Protein AF-G8GHY7-F1 (afdb_monomer)

Secondary structure (DSSP, 8-state):
-----S-SSHHHHHHHHHHHHHHHSPPPP-----SHHHHIIIIISS--

Sequence (48 aa):
PVDYEGGRTKADIVARALDLFSESAPPPEILEILSEDIVKKTCEEHQL

Structure (mmCIF, N/CA/C/O backbone):
data_AF-G8GHY7-F1
#
_entry.id   AF-G8GHY7-F1
#
loop_
_atom_site.group_PDB
_atom_site.id
_atom_site.type_symbol
_atom_site.label_atom_id
_atom_site.label_alt_id
_atom_site.label_comp_id
_atom_site.label_asym_id
_atom_site.label_entity_id
_atom_site.label_seq_id
_atom_site.pdbx_PDB_ins_code
_atom_site.Cartn_x
_atom_site.Cartn_y
_atom_site.Cartn_z
_atom_site.occupancy
_atom_site.B_iso_or_equiv
_atom_site.auth_seq_id
_atom_site.auth_comp_id
_atom_site.auth_asym_id
_atom_site.auth_atom_id
_atom_site.pdbx_PDB_model_num
ATOM 1 N N . PRO A 1 1 ? 22.003 5.118 -11.089 1.00 75.38 1 PRO A N 1
ATOM 2 C CA . PRO A 1 1 ? 20.652 4.914 -11.667 1.00 75.38 1 PRO A CA 1
ATOM 3 C C . PRO A 1 1 ? 20.543 3.468 -12.139 1.00 75.38 1 PRO A C 1
ATOM 5 O O . PRO A 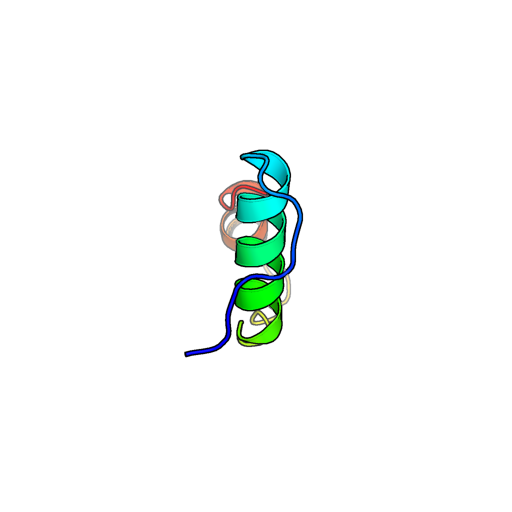1 1 ? 21.504 2.986 -12.727 1.00 75.38 1 PRO A O 1
ATOM 8 N N . VAL A 1 2 ? 19.463 2.767 -11.797 1.00 79.88 2 VAL A N 1
ATOM 9 C CA . VAL A 1 2 ? 19.213 1.422 -12.330 1.00 79.88 2 VAL A CA 1
ATOM 10 C C . VAL A 1 2 ? 18.347 1.599 -13.567 1.00 79.88 2 VAL A C 1
ATOM 12 O O . VAL A 1 2 ? 17.296 2.235 -13.480 1.00 79.88 2 VAL A O 1
ATOM 15 N N . ASP A 1 3 ? 18.812 1.085 -14.699 1.00 84.19 3 ASP A N 1
ATOM 16 C CA . ASP A 1 3 ? 18.061 1.157 -15.946 1.00 84.19 3 ASP A CA 1
ATOM 17 C C . ASP A 1 3 ? 16.857 0.205 -15.903 1.00 84.19 3 ASP A C 1
ATOM 19 O O . ASP A 1 3 ? 16.869 -0.841 -15.248 1.00 84.19 3 ASP A O 1
ATOM 23 N N . TYR A 1 4 ? 15.765 0.617 -16.546 1.00 84.81 4 TYR A N 1
ATOM 24 C CA . TYR A 1 4 ? 14.538 -0.167 -16.595 1.00 84.81 4 TYR A CA 1
ATOM 25 C C . TYR A 1 4 ? 14.616 -1.216 -17.709 1.00 84.81 4 TYR A C 1
ATOM 27 O O . TYR A 1 4 ? 14.535 -0.881 -18.890 1.00 84.81 4 TYR A O 1
ATOM 35 N N . GLU A 1 5 ? 14.700 -2.484 -17.310 1.00 87.56 5 GLU A N 1
ATOM 36 C CA . GLU A 1 5 ? 14.812 -3.639 -18.217 1.00 87.56 5 GLU A CA 1
ATOM 37 C C . GLU A 1 5 ? 13.460 -4.325 -18.517 1.00 87.56 5 GLU A C 1
ATOM 39 O O . GLU A 1 5 ? 13.418 -5.391 -19.130 1.00 87.56 5 GLU A O 1
ATOM 44 N N . GLY A 1 6 ? 12.339 -3.753 -18.062 1.00 86.62 6 GLY A N 1
ATOM 45 C CA . GLY A 1 6 ? 11.001 -4.314 -18.282 1.00 86.62 6 GLY A CA 1
ATOM 46 C C . GLY A 1 6 ? 10.395 -3.967 -19.649 1.00 86.62 6 GLY A C 1
ATOM 47 O O . GLY A 1 6 ? 10.982 -3.256 -20.469 1.00 86.62 6 GLY A O 1
ATOM 48 N N . GLY A 1 7 ? 9.187 -4.475 -19.906 1.00 91.50 7 GLY A N 1
ATOM 49 C CA . GLY A 1 7 ? 8.447 -4.183 -21.136 1.00 91.50 7 GLY A CA 1
ATOM 50 C C . GLY A 1 7 ? 8.174 -2.683 -21.313 1.00 91.50 7 GLY A C 1
ATOM 51 O O . GLY A 1 7 ? 7.986 -1.944 -20.358 1.00 91.50 7 GLY A O 1
ATOM 52 N N . ARG A 1 8 ? 8.169 -2.182 -22.553 1.00 91.19 8 ARG A N 1
ATOM 53 C CA . ARG A 1 8 ? 8.016 -0.735 -22.829 1.00 91.19 8 ARG A CA 1
ATOM 54 C C . ARG A 1 8 ? 6.564 -0.291 -23.002 1.00 91.19 8 ARG A C 1
ATOM 56 O O . ARG A 1 8 ? 6.312 0.810 -23.494 1.00 91.19 8 ARG A O 1
ATOM 63 N N . THR A 1 9 ? 5.598 -1.137 -22.648 1.00 95.69 9 THR A N 1
ATOM 64 C CA . THR A 1 9 ? 4.191 -0.735 -22.681 1.00 95.69 9 THR A CA 1
ATOM 65 C C . THR A 1 9 ? 3.842 0.070 -21.432 1.00 95.69 9 THR A C 1
ATOM 67 O O . THR A 1 9 ? 4.499 -0.020 -20.397 1.00 95.69 9 THR A O 1
ATOM 70 N N . LYS A 1 10 ? 2.771 0.867 -21.510 1.00 92.62 10 LYS A N 1
ATOM 71 C CA . LYS A 1 10 ? 2.283 1.619 -20.345 1.00 92.62 10 LYS A CA 1
ATOM 72 C C . LYS A 1 10 ? 1.954 0.696 -19.167 1.00 92.62 10 LYS A C 1
ATOM 74 O O . LYS A 1 10 ? 2.220 1.066 -18.031 1.00 92.62 10 LYS A O 1
ATOM 79 N N . ALA A 1 11 ? 1.392 -0.480 -19.446 1.00 95.12 11 ALA A N 1
ATOM 80 C CA . ALA A 1 11 ? 1.027 -1.450 -18.419 1.00 95.12 11 ALA A CA 1
ATOM 81 C C . ALA A 1 11 ? 2.266 -1.981 -17.685 1.00 95.12 11 ALA A C 1
ATOM 83 O O . ALA A 1 11 ? 2.289 -1.982 -16.459 1.00 95.12 11 ALA A O 1
ATOM 84 N N . ASP A 1 12 ? 3.317 -2.337 -18.426 1.00 92.56 12 ASP A N 1
ATOM 85 C CA . ASP A 1 12 ? 4.562 -2.873 -17.859 1.00 92.56 12 ASP A CA 1
ATOM 86 C C . ASP A 1 12 ? 5.290 -1.855 -16.968 1.00 92.56 12 ASP A C 1
ATOM 88 O O . ASP A 1 12 ? 5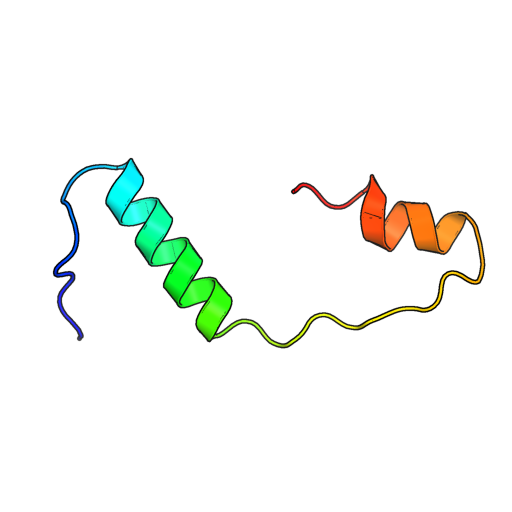.849 -2.203 -15.925 1.00 92.56 12 ASP A O 1
ATOM 92 N N . ILE A 1 13 ? 5.274 -0.578 -17.365 1.00 93.50 13 ILE A N 1
ATOM 93 C CA . ILE A 1 13 ? 5.899 0.508 -16.599 1.00 93.50 13 ILE A CA 1
ATOM 94 C C . ILE A 1 13 ? 5.146 0.735 -15.284 1.00 93.50 13 ILE A C 1
ATOM 96 O O . ILE A 1 13 ? 5.771 0.879 -14.234 1.00 93.50 13 ILE A O 1
ATOM 100 N N . VAL A 1 14 ? 3.810 0.749 -15.331 1.00 92.94 14 VAL A N 1
ATOM 101 C CA . VAL A 1 14 ? 2.976 0.912 -14.131 1.00 92.94 14 VAL A CA 1
ATOM 102 C C . VAL A 1 14 ? 3.145 -0.279 -13.192 1.00 92.94 14 VAL A C 1
ATOM 104 O O . VAL A 1 14 ? 3.339 -0.071 -11.999 1.00 92.94 14 VAL A O 1
ATOM 107 N N . ALA A 1 15 ? 3.151 -1.504 -13.721 1.00 93.50 15 ALA A N 1
ATOM 108 C CA . ALA A 1 15 ? 3.385 -2.708 -12.929 1.00 93.50 15 ALA A CA 1
ATOM 109 C C . ALA A 1 15 ? 4.734 -2.642 -12.196 1.00 93.50 15 ALA A C 1
ATOM 111 O O . ALA A 1 15 ? 4.775 -2.775 -10.978 1.00 93.50 15 ALA A O 1
ATOM 112 N N . ARG A 1 16 ? 5.822 -2.293 -12.901 1.00 91.00 16 ARG A N 1
ATOM 113 C CA . ARG A 1 16 ? 7.138 -2.126 -12.264 1.00 91.00 16 ARG A CA 1
ATOM 114 C C . ARG A 1 16 ? 7.135 -1.072 -11.162 1.00 91.00 16 ARG A C 1
ATOM 116 O O . ARG A 1 16 ? 7.816 -1.244 -10.154 1.00 91.00 16 ARG A O 1
ATOM 123 N N . ALA A 1 17 ? 6.445 0.044 -11.379 1.00 90.50 17 ALA A N 1
ATOM 124 C CA . ALA A 1 17 ? 6.367 1.104 -10.384 1.00 90.50 17 ALA A CA 1
ATOM 125 C C . ALA A 1 17 ? 5.642 0.627 -9.116 1.00 90.50 17 ALA A C 1
ATOM 127 O O . ALA A 1 17 ? 6.098 0.929 -8.016 1.00 90.50 17 ALA A O 1
ATOM 128 N N . LEU A 1 18 ? 4.562 -0.145 -9.269 1.00 91.06 18 LEU A N 1
ATOM 129 C CA . LEU A 1 18 ? 3.831 -0.744 -8.151 1.00 91.06 18 LEU A CA 1
ATOM 130 C C . LEU A 1 18 ? 4.681 -1.772 -7.401 1.00 91.06 18 LEU A C 1
ATOM 132 O O . LEU A 1 18 ? 4.710 -1.733 -6.173 1.00 91.06 18 LEU A O 1
ATOM 136 N N . ASP A 1 19 ? 5.425 -2.618 -8.116 1.00 90.50 19 ASP A N 1
ATOM 137 C CA . ASP A 1 19 ? 6.329 -3.596 -7.503 1.00 90.50 19 ASP A CA 1
ATOM 138 C C . ASP A 1 19 ? 7.376 -2.892 -6.629 1.00 90.50 19 ASP A C 1
ATOM 140 O O . ASP A 1 19 ? 7.475 -3.160 -5.433 1.00 90.50 19 ASP A O 1
ATOM 144 N N . LEU A 1 20 ? 8.091 -1.910 -7.195 1.00 89.81 20 LEU A N 1
ATOM 145 C CA . LEU A 1 20 ? 9.105 -1.133 -6.471 1.00 89.81 20 LEU A CA 1
ATOM 146 C C . LEU A 1 20 ? 8.518 -0.389 -5.269 1.00 89.81 20 LEU A C 1
ATOM 148 O O . LEU A 1 20 ? 9.148 -0.308 -4.215 1.00 89.81 20 LEU A O 1
ATOM 152 N N . PHE A 1 21 ? 7.314 0.163 -5.426 1.00 88.06 21 PHE A N 1
ATOM 153 C CA . PHE A 1 21 ? 6.610 0.807 -4.329 1.00 88.06 21 PHE A CA 1
ATOM 154 C C . PHE A 1 21 ? 6.323 -0.198 -3.210 1.00 88.06 21 PHE A C 1
ATOM 156 O O . PHE A 1 21 ? 6.686 0.064 -2.066 1.00 88.06 21 PHE A O 1
ATOM 163 N N . SER A 1 22 ? 5.765 -1.365 -3.540 1.00 86.38 22 SER A N 1
ATOM 164 C CA . SER A 1 22 ? 5.413 -2.400 -2.565 1.00 86.38 22 SER A CA 1
ATOM 165 C C . SER A 1 22 ? 6.623 -2.994 -1.833 1.00 86.38 22 SER A C 1
ATOM 167 O O . SER A 1 22 ? 6.533 -3.243 -0.636 1.00 86.38 22 SER A O 1
ATOM 169 N N . GLU A 1 23 ? 7.773 -3.139 -2.502 1.00 87.19 23 GLU A N 1
ATOM 170 C CA . GLU A 1 23 ? 9.031 -3.599 -1.888 1.00 87.19 23 GLU A CA 1
ATOM 171 C C . GLU A 1 23 ? 9.571 -2.615 -0.838 1.00 87.19 23 GLU A C 1
ATOM 173 O O . 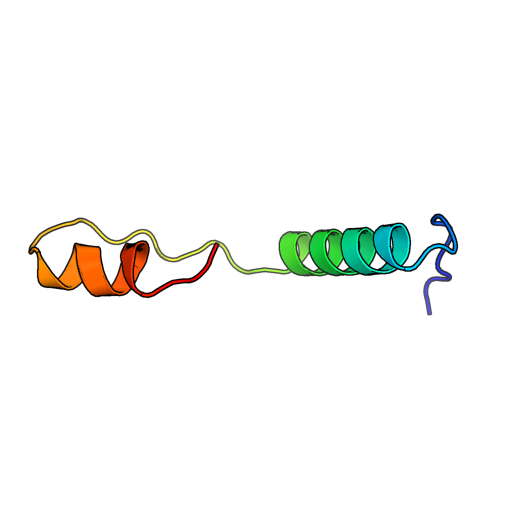GLU A 1 23 ? 10.242 -3.016 0.113 1.00 87.19 23 GLU A O 1
ATOM 178 N N . SER A 1 24 ? 9.293 -1.321 -1.013 1.00 84.00 24 SER A N 1
ATOM 179 C CA . SER A 1 24 ? 9.727 -0.255 -0.101 1.00 84.00 24 SER A CA 1
ATOM 180 C C . SER A 1 24 ? 8.672 0.153 0.927 1.00 84.00 24 SER A C 1
ATOM 182 O O . SER A 1 24 ? 8.987 0.875 1.877 1.00 84.00 24 SER A O 1
ATOM 184 N N . ALA A 1 25 ? 7.421 -0.266 0.726 1.00 85.00 25 ALA A N 1
ATOM 185 C CA . ALA A 1 25 ? 6.312 0.157 1.556 1.00 85.00 25 ALA A CA 1
ATOM 186 C C . ALA A 1 25 ? 6.469 -0.431 2.967 1.00 85.00 25 ALA A C 1
ATOM 188 O O . ALA A 1 25 ? 6.701 -1.635 3.116 1.00 85.00 25 ALA A O 1
ATOM 189 N N . PRO A 1 26 ? 6.348 0.391 4.025 1.00 85.25 26 PRO A N 1
ATOM 190 C CA . PRO A 1 26 ? 6.316 -0.137 5.376 1.00 85.25 26 PRO A CA 1
ATOM 191 C C . PRO A 1 26 ? 5.112 -1.082 5.523 1.00 85.25 26 PRO A C 1
ATOM 193 O O . PRO A 1 26 ? 4.066 -0.832 4.913 1.00 85.25 26 PRO A O 1
ATOM 196 N N . PRO A 1 27 ? 5.229 -2.150 6.334 1.00 81.31 27 PRO A N 1
ATOM 197 C CA . PRO A 1 27 ? 4.095 -3.012 6.632 1.00 81.31 27 PRO A CA 1
ATOM 198 C C . PRO A 1 27 ? 2.918 -2.169 7.138 1.00 81.31 27 PRO A C 1
ATOM 200 O O . PRO A 1 27 ? 3.134 -1.295 7.985 1.00 81.31 27 PRO A O 1
ATOM 203 N N . PRO A 1 28 ? 1.692 -2.398 6.639 1.00 80.56 28 PRO A N 1
ATOM 204 C CA . PRO A 1 28 ? 0.536 -1.662 7.117 1.00 80.56 28 PRO A CA 1
ATOM 205 C C . PRO A 1 28 ? 0.306 -1.962 8.598 1.00 80.56 28 PRO A C 1
ATOM 207 O O . PRO A 1 28 ? 0.540 -3.076 9.075 1.00 80.56 28 PRO A O 1
ATOM 210 N N . GLU A 1 29 ? -0.170 -0.960 9.329 1.00 83.62 29 GLU A N 1
ATOM 211 C CA . GLU A 1 29 ? -0.578 -1.150 10.714 1.00 83.62 29 GLU A CA 1
ATOM 212 C C . GLU A 1 29 ? -1.840 -2.017 10.754 1.00 83.62 29 GLU A C 1
ATOM 214 O O . GLU A 1 29 ? -2.859 -1.692 10.141 1.00 83.62 29 GLU A O 1
ATOM 219 N N . ILE A 1 30 ? -1.768 -3.144 11.463 1.00 84.19 30 ILE A N 1
ATOM 220 C CA . ILE A 1 30 ? -2.916 -4.031 11.642 1.00 84.19 30 ILE A CA 1
ATOM 221 C C . ILE A 1 30 ? -3.712 -3.531 12.842 1.00 84.19 30 ILE A C 1
ATOM 223 O O . ILE A 1 30 ? -3.237 -3.585 13.976 1.00 84.19 30 ILE A O 1
ATOM 227 N N . LEU A 1 31 ? -4.933 -3.071 12.583 1.00 86.31 31 LEU A N 1
ATOM 228 C CA . LEU A 1 31 ? -5.865 -2.620 13.610 1.00 86.31 31 LEU A CA 1
ATOM 229 C C . LEU A 1 31 ? -6.897 -3.712 13.904 1.00 86.31 31 LEU A C 1
ATOM 231 O O . LEU A 1 31 ? -7.459 -4.320 12.993 1.00 86.31 31 LEU A O 1
ATOM 235 N N . GLU A 1 32 ? -7.164 -3.949 15.188 1.00 87.25 32 GLU A N 1
ATOM 236 C CA . GLU A 1 32 ? -8.268 -4.808 15.613 1.00 87.25 32 GLU A CA 1
ATOM 237 C C . GLU A 1 32 ? -9.605 -4.084 15.407 1.00 87.25 32 GLU A C 1
ATOM 239 O O . GLU A 1 32 ? -9.767 -2.911 15.755 1.00 87.25 32 GLU A O 1
ATOM 244 N N . ILE A 1 33 ? -10.587 -4.794 14.853 1.00 89.38 33 ILE A N 1
ATOM 245 C CA . ILE A 1 33 ? -11.925 -4.249 14.632 1.00 89.38 33 ILE A CA 1
ATOM 246 C C . ILE A 1 33 ?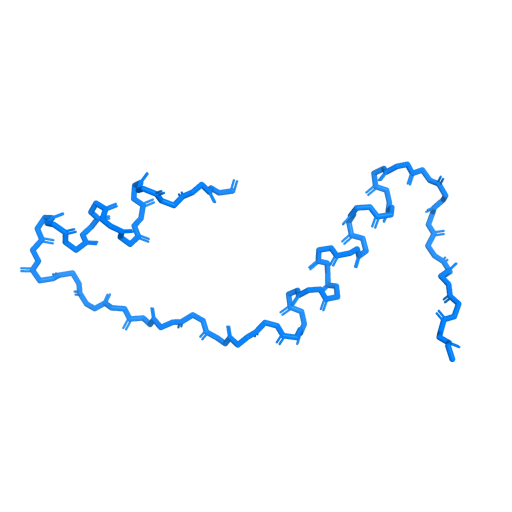 -12.690 -4.269 15.958 1.00 89.38 33 ILE A C 1
ATOM 248 O O . ILE A 1 33 ? -13.308 -5.266 16.326 1.00 89.38 33 ILE A O 1
ATOM 252 N N . LEU A 1 34 ? -12.649 -3.145 16.672 1.00 91.12 34 LEU A N 1
ATOM 253 C CA . LEU A 1 34 ? -13.361 -2.956 17.942 1.00 91.12 34 LEU A CA 1
ATOM 254 C C . LEU A 1 34 ? -14.684 -2.187 17.790 1.00 91.12 34 LEU A C 1
ATOM 256 O O . LEU A 1 34 ? -15.485 -2.139 18.723 1.00 91.12 34 LEU A O 1
ATOM 260 N N . SER A 1 35 ? -14.926 -1.576 16.629 1.00 91.00 35 SER A N 1
ATOM 261 C CA . SER A 1 35 ? -16.163 -0.860 16.314 1.00 91.00 35 SER A CA 1
ATOM 262 C C . SER A 1 35 ? -16.398 -0.775 14.805 1.00 91.00 35 SER A C 1
ATOM 264 O O . SER A 1 35 ? -15.477 -0.940 14.003 1.00 91.00 35 SER A O 1
ATOM 266 N N . GLU A 1 36 ? -17.639 -0.478 14.418 1.00 88.81 36 GLU A N 1
ATOM 267 C CA . GLU A 1 36 ? -18.032 -0.276 13.016 1.00 88.81 36 GLU A CA 1
ATOM 268 C C . GLU A 1 36 ? -17.256 0.877 12.353 1.00 88.81 36 GLU A C 1
ATOM 270 O O . GLU A 1 36 ? -16.894 0.794 11.182 1.00 88.81 36 GLU A O 1
ATOM 275 N N . ASP A 1 37 ? -16.922 1.923 13.113 1.00 91.06 37 ASP A N 1
ATOM 276 C CA . ASP A 1 37 ? -16.139 3.057 12.608 1.00 91.06 37 ASP A CA 1
ATOM 277 C C . ASP A 1 37 ? -14.717 2.658 12.194 1.00 91.06 37 ASP A C 1
ATOM 279 O O . ASP A 1 37 ? -14.169 3.234 11.253 1.00 91.06 37 ASP A O 1
ATOM 283 N N . ILE A 1 38 ? -14.112 1.683 12.885 1.00 89.62 38 ILE A N 1
ATOM 284 C CA . ILE A 1 38 ? -12.783 1.169 12.528 1.00 89.62 38 ILE A CA 1
ATOM 285 C C . ILE A 1 38 ? -12.869 0.419 11.194 1.00 89.62 38 ILE A C 1
ATOM 287 O O . ILE A 1 38 ? -12.041 0.645 10.322 1.00 89.62 38 ILE A O 1
ATOM 291 N N . VAL A 1 39 ? -13.916 -0.382 10.969 1.00 88.06 39 VAL A N 1
ATOM 292 C CA . VAL A 1 39 ? -14.120 -1.075 9.679 1.00 88.06 39 VAL A CA 1
ATOM 293 C C . VAL A 1 39 ? -14.227 -0.086 8.524 1.00 88.06 39 VAL A C 1
ATOM 295 O O . VAL A 1 39 ? -13.545 -0.239 7.510 1.00 88.06 39 VAL A O 1
ATOM 298 N N . LYS A 1 40 ? -15.054 0.950 8.686 1.00 89.56 40 LYS A N 1
ATOM 299 C CA . LYS A 1 40 ? -15.286 1.948 7.635 1.00 89.56 40 LYS A CA 1
ATOM 300 C C . LYS A 1 40 ? -13.991 2.638 7.233 1.00 89.56 40 LYS A C 1
ATOM 302 O O . LYS A 1 40 ? -13.622 2.624 6.063 1.00 89.56 40 LYS A O 1
ATOM 307 N N . LYS A 1 41 ? -13.253 3.150 8.219 1.00 86.25 41 LYS A N 1
ATOM 308 C CA . LYS A 1 41 ? -12.010 3.890 7.981 1.00 86.25 41 LYS A CA 1
ATOM 309 C C . LYS A 1 41 ? -10.907 3.021 7.395 1.00 86.25 41 LYS A C 1
ATOM 311 O O . LYS A 1 41 ? -10.189 3.466 6.506 1.00 86.25 41 LYS A O 1
ATOM 316 N N . THR A 1 42 ? -10.737 1.804 7.905 1.00 84.8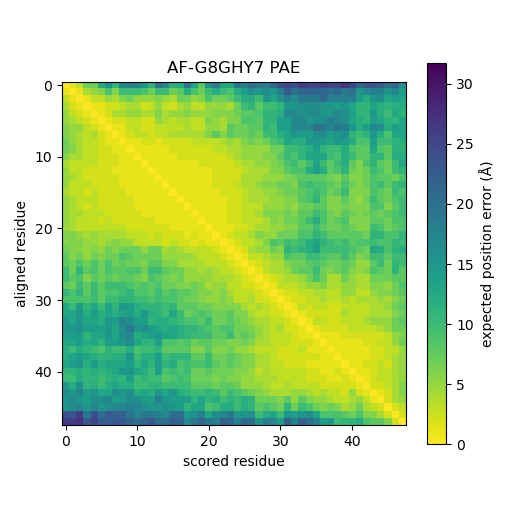1 42 THR A N 1
ATOM 317 C CA . THR A 1 42 ? -9.575 0.970 7.567 1.00 84.81 42 THR A CA 1
ATOM 318 C C . THR A 1 42 ? -9.809 0.094 6.334 1.00 84.81 42 THR A C 1
ATOM 320 O O . THR A 1 42 ? -8.839 -0.344 5.722 1.00 84.81 42 THR A O 1
ATOM 323 N N . CYS A 1 43 ? -11.063 -0.155 5.940 1.00 82.38 43 CYS A N 1
ATOM 324 C CA . CYS A 1 43 ? -11.379 -1.058 4.830 1.00 82.38 43 CYS A CA 1
ATOM 325 C C . CYS A 1 43 ? -12.264 -0.426 3.750 1.00 82.38 43 CYS A C 1
ATOM 327 O O . CYS A 1 43 ? -11.933 -0.530 2.576 1.00 82.38 43 CYS A O 1
ATOM 329 N N . GLU A 1 44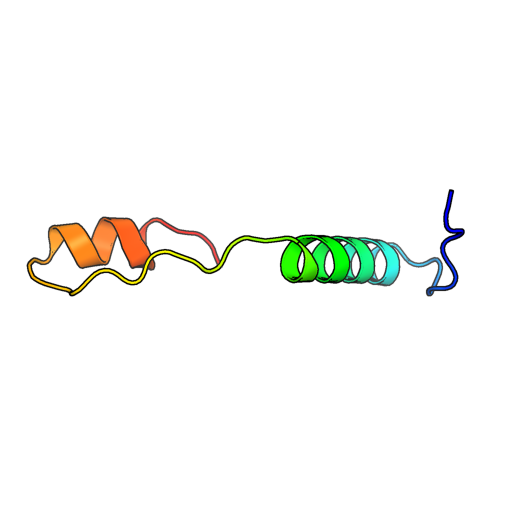 ? -13.382 0.207 4.112 1.00 83.56 44 GLU A N 1
ATOM 330 C CA . GLU A 1 44 ? -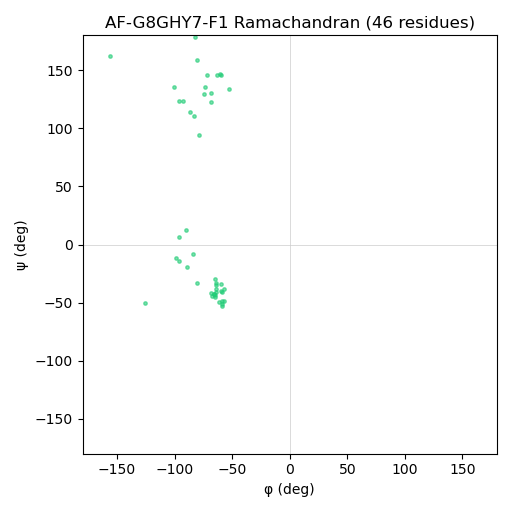14.369 0.668 3.118 1.00 83.56 44 GLU A CA 1
ATOM 331 C C . GLU A 1 44 ? -13.979 1.995 2.455 1.00 83.56 44 GLU A C 1
ATOM 333 O O . GLU A 1 44 ? -14.261 2.216 1.279 1.00 83.56 44 GLU A O 1
ATOM 338 N N . GLU A 1 45 ? -13.316 2.877 3.202 1.00 84.00 45 GLU A N 1
ATOM 339 C CA . GLU A 1 45 ? -12.876 4.192 2.725 1.00 84.00 45 GLU A CA 1
ATOM 340 C C . GLU A 1 45 ? -11.530 4.148 1.981 1.00 84.00 45 GLU A C 1
ATOM 342 O O . GLU A 1 45 ?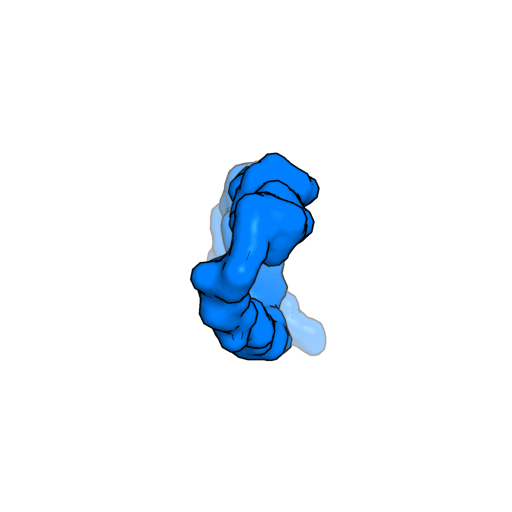 -11.130 5.144 1.375 1.00 84.00 45 GLU A O 1
ATOM 347 N N . HIS A 1 46 ? -10.833 3.008 1.992 1.00 75.38 46 HIS A N 1
ATOM 348 C CA . HIS A 1 46 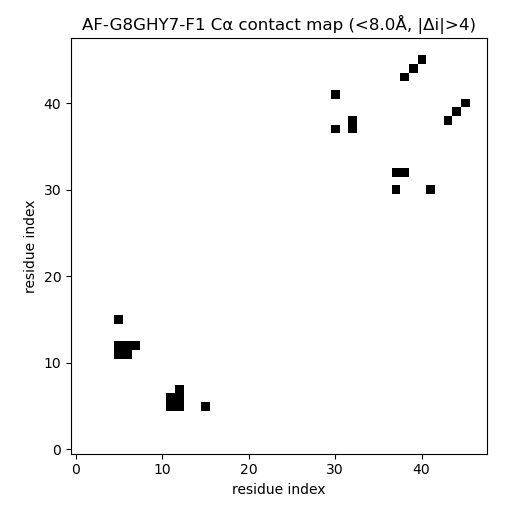? -9.588 2.826 1.249 1.00 75.38 46 HIS A CA 1
ATOM 349 C C . HIS A 1 46 ? -9.866 2.159 -0.101 1.00 75.38 46 HIS A C 1
ATOM 351 O O . HIS A 1 46 ? -10.450 1.080 -0.181 1.00 75.38 46 HIS A O 1
ATOM 357 N N . GLN A 1 47 ? -9.444 2.815 -1.183 1.00 60.84 47 GLN A N 1
ATOM 358 C CA . GLN A 1 47 ? -9.558 2.267 -2.533 1.00 60.84 47 GLN A CA 1
ATOM 359 C C . GLN A 1 47 ? -8.510 1.161 -2.744 1.00 60.84 47 GLN A C 1
ATOM 361 O O . GLN A 1 47 ? -7.331 1.385 -2.465 1.00 60.84 47 GLN A O 1
ATOM 366 N N . LEU A 1 48 ? -8.962 -0.006 -3.227 1.00 52.84 48 LEU A N 1
ATOM 367 C CA . LEU A 1 48 ? -8.119 -1.128 -3.672 1.00 52.84 48 LEU A CA 1
ATOM 368 C C . LEU A 1 48 ? -7.307 -0.774 -4.923 1.00 52.84 48 LEU A C 1
ATOM 370 O O . LEU A 1 48 ? -7.900 -0.176 -5.853 1.00 52.84 48 LEU A O 1
#

pLDDT: mean 86.2, std 7.66, range [52.84, 95.69]

Mean predicted aligned error: 7.25 Å

Solvent-accessible surface area (backbone atoms only — not comparable to full-atom values): 3284 Å² total; per-residue (Å²): 137,84,80,86,88,68,60,90,47,74,65,45,49,51,50,51,52,51,52,57,47,58,76,68,50,75,82,78,86,86,75,81,80,85,47,72,68,50,46,40,63,73,53,72,72,48,84,130

Organism: NCBI:txid95143

Foldseek 3Di:
DDDDPWDPDPVGVVVVVVVVCVVPDDDDDDDDCPDPVCCCVVPVVDDD

Radius of gyration: 16.39 Å; Cα contacts (8 Å, |Δi|>4): 13; chains: 1; bounding box: 39×10×41 Å